Protein AF-A0A483AWR5-F1 (afdb_monomer)

Sequence (134 aa):
MGSIIKQIVDAIVYFVSGTYKGDDGDNTLTAVGFAVWGDGAHMYGGNDTIYAASLKLDVYDTWGHLYIYGAAGFMTVDKSGWGNMSVAGLAGAMDLQHTGRSGNIDFKGAAASNYIYRRGDSGNISFKGAGISN

Mean predicted aligned error: 8.39 Å

Solvent-accessible surface area (backbone atoms only — not comparable to full-atom values): 6596 Å² total; per-residue (Å²): 141,83,81,82,86,79,71,85,71,79,68,83,60,45,75,49,71,47,60,45,74,55,49,70,50,66,39,79,47,79,47,50,21,65,26,36,58,75,85,10,35,37,40,46,23,29,56,33,38,37,41,37,41,28,46,31,40,38,38,37,36,37,32,41,35,41,37,38,41,34,38,22,42,34,36,39,36,44,30,56,30,39,42,37,40,37,38,39,37,40,30,49,31,36,41,42,38,34,58,11,53,32,39,37,42,40,40,38,36,37,21,48,32,42,44,79,45,82,44,58,84,43,67,54,81,46,82,52,65,49,55,84,40,112

Secondary structure (DSSP, 8-state):
-----------------S-EE--SS--EEEEEEEE--SS-EEEEEEEEEEEEEEEEEEEEEEEEEEEEEEEEEEEEEEE-SSS-EEEEEEEEEEEEEE-SSB--EEEEEEEEEEEEEE-SSB--EEEEEE-SB-

Radius of gyration: 15.98 Å; Cα contacts (8 Å, |Δi|>4): 403; chains: 1; bounding box: 54×42×27 Å

Structure (mmCIF, N/CA/C/O backbone):
data_AF-A0A483AWR5-F1
#
_entry.id   AF-A0A483AWR5-F1
#
loop_
_atom_site.group_PDB
_atom_site.id
_atom_site.type_symbol
_atom_site.label_atom_id
_atom_site.label_alt_id
_atom_site.label_comp_id
_atom_site.label_asym_id
_atom_site.label_entity_id
_atom_site.label_seq_id
_atom_site.pdbx_PDB_ins_code
_atom_site.Cartn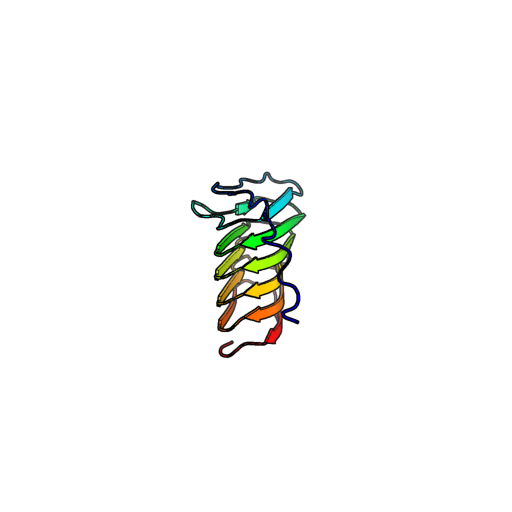_x
_atom_site.Cartn_y
_atom_site.Cartn_z
_atom_site.occupancy
_atom_site.B_iso_or_equiv
_atom_site.auth_seq_id
_atom_site.auth_comp_id
_atom_site.auth_asym_id
_atom_site.auth_atom_id
_atom_site.pdbx_PDB_model_num
ATOM 1 N N . MET A 1 1 ? -39.357 -27.913 11.569 1.00 44.66 1 MET A N 1
ATOM 2 C CA . MET A 1 1 ? -37.879 -27.920 11.556 1.00 44.66 1 MET A CA 1
ATOM 3 C C . MET A 1 1 ? -37.424 -27.103 10.358 1.00 44.66 1 MET A C 1
ATOM 5 O O . MET A 1 1 ? -37.579 -27.554 9.237 1.00 44.66 1 MET A O 1
ATOM 9 N N . GLY A 1 2 ? -36.974 -25.875 10.593 1.00 41.56 2 GLY A N 1
ATOM 10 C CA . GLY A 1 2 ? -36.499 -24.937 9.574 1.00 41.56 2 GLY A CA 1
ATOM 11 C C . GLY A 1 2 ? -35.628 -23.927 10.300 1.00 41.56 2 GLY A C 1
ATOM 12 O O . GLY A 1 2 ? -36.119 -22.967 10.879 1.00 41.56 2 GLY A O 1
ATOM 13 N N . SER A 1 3 ? -34.369 -24.309 10.443 1.00 46.19 3 SER A N 1
ATOM 14 C CA . SER A 1 3 ? -33.390 -23.749 11.361 1.00 46.19 3 SER A CA 1
ATOM 15 C C . SER A 1 3 ? -32.843 -22.415 10.847 1.00 46.19 3 SER A C 1
ATOM 17 O O . SER A 1 3 ? -32.446 -22.331 9.693 1.00 46.19 3 SER A O 1
ATOM 19 N N . ILE A 1 4 ? -32.784 -21.424 11.742 1.00 50.34 4 ILE A N 1
ATOM 20 C CA . ILE A 1 4 ? -31.690 -20.449 11.884 1.00 50.34 4 ILE A CA 1
ATOM 21 C C . ILE A 1 4 ? -31.276 -19.713 10.598 1.00 50.34 4 ILE A C 1
ATOM 23 O O . ILE A 1 4 ? -30.321 -20.101 9.941 1.00 50.34 4 ILE A O 1
ATOM 27 N N . ILE A 1 5 ? -31.859 -18.537 10.358 1.00 46.00 5 ILE A N 1
ATOM 28 C CA . ILE A 1 5 ? -31.041 -17.368 9.994 1.00 46.00 5 ILE A CA 1
ATOM 29 C C . ILE A 1 5 ? -31.428 -16.243 10.950 1.00 46.00 5 ILE A C 1
ATOM 31 O O . ILE A 1 5 ? -32.230 -15.356 10.671 1.00 46.00 5 ILE A O 1
ATOM 35 N N . LYS A 1 6 ? -30.884 -16.367 12.161 1.00 46.19 6 LYS A N 1
ATOM 36 C CA . LYS A 1 6 ? -30.641 -15.226 13.033 1.00 46.19 6 LYS A CA 1
ATOM 37 C C . LYS A 1 6 ? -29.484 -14.443 12.416 1.00 46.19 6 LYS A C 1
ATOM 39 O O . LYS A 1 6 ? -28.558 -15.056 11.896 1.00 46.19 6 LYS A O 1
ATOM 44 N N . GLN A 1 7 ? -29.528 -13.132 12.615 1.00 44.59 7 GLN A N 1
ATOM 45 C CA . GLN A 1 7 ? -28.555 -12.129 12.192 1.00 44.59 7 GLN A CA 1
ATOM 46 C C . GLN A 1 7 ? -28.783 -11.613 10.768 1.00 44.59 7 GLN A C 1
ATOM 48 O O . GLN A 1 7 ? -27.984 -11.817 9.862 1.00 44.59 7 GLN A O 1
ATOM 53 N N . ILE A 1 8 ? -29.801 -10.758 10.630 1.00 42.22 8 ILE A N 1
ATOM 54 C CA . ILE A 1 8 ? -29.478 -9.449 10.057 1.00 42.22 8 ILE A CA 1
ATOM 55 C C . ILE A 1 8 ? -28.436 -8.888 11.028 1.00 42.22 8 ILE A C 1
ATOM 57 O O . ILE A 1 8 ? -28.776 -8.421 12.114 1.00 42.22 8 ILE A O 1
ATOM 61 N N . VAL A 1 9 ? -27.158 -9.131 10.730 1.00 44.75 9 VAL A N 1
ATOM 62 C CA . VAL A 1 9 ? -26.080 -8.354 11.321 1.00 44.75 9 VAL A CA 1
ATOM 63 C C . VAL A 1 9 ? -26.413 -6.952 10.857 1.00 44.75 9 VAL A C 1
ATOM 65 O O . VAL A 1 9 ? -26.258 -6.642 9.677 1.00 44.75 9 VAL A O 1
ATOM 68 N N . ASP A 1 10 ? -26.965 -6.147 11.757 1.00 41.44 10 ASP A N 1
ATOM 69 C CA . ASP A 1 10 ? -26.987 -4.704 11.599 1.00 41.44 10 ASP A CA 1
ATOM 70 C C . ASP A 1 10 ? -25.514 -4.303 11.704 1.00 41.44 10 ASP A C 1
ATOM 72 O O . ASP A 1 10 ? -24.993 -3.958 12.765 1.00 41.44 10 ASP A O 1
ATOM 76 N N . ALA A 1 11 ? -24.772 -4.569 10.624 1.00 44.12 11 ALA A N 1
ATOM 77 C CA . ALA A 1 11 ? -23.425 -4.094 10.476 1.00 44.12 11 ALA A CA 1
ATOM 78 C C . ALA A 1 11 ? -23.623 -2.594 10.525 1.00 44.12 11 ALA A C 1
ATOM 80 O O . ALA A 1 11 ? -24.228 -2.017 9.621 1.00 44.12 11 ALA A O 1
ATOM 81 N N . ILE A 1 12 ? -23.186 -1.981 11.620 1.00 37.78 12 ILE A N 1
ATOM 82 C CA . ILE A 1 12 ? -23.009 -0.543 11.677 1.00 37.78 12 ILE A CA 1
ATOM 83 C C . ILE A 1 12 ? -21.909 -0.270 10.652 1.00 37.78 12 ILE A C 1
ATOM 85 O O . ILE A 1 12 ? -20.716 -0.280 10.947 1.00 37.78 12 ILE A O 1
ATOM 89 N N . VAL A 1 13 ? -22.334 -0.158 9.397 1.00 44.19 13 VAL A N 1
ATOM 90 C CA . VAL A 1 13 ? -21.546 0.312 8.281 1.00 44.19 13 VAL A CA 1
ATOM 91 C C . VAL A 1 13 ? -21.312 1.765 8.625 1.00 44.19 13 VAL A C 1
ATOM 93 O O . VAL A 1 13 ? -22.206 2.600 8.485 1.00 44.19 13 VAL A O 1
ATOM 96 N N . TYR A 1 14 ? -20.119 2.074 9.123 1.00 44.72 14 TYR A N 1
ATOM 97 C CA . TYR A 1 14 ? -19.670 3.448 9.072 1.00 44.72 14 TYR A CA 1
ATOM 98 C C . TYR A 1 14 ? -19.586 3.780 7.586 1.00 44.72 14 TYR A C 1
ATOM 100 O O . TYR A 1 14 ? -18.728 3.292 6.861 1.00 44.72 14 TYR A O 1
ATOM 108 N N . PHE A 1 15 ? -20.542 4.549 7.075 1.00 49.22 15 PHE A N 1
ATOM 109 C CA . PHE A 1 15 ? -20.427 5.120 5.742 1.00 49.22 15 PHE A CA 1
ATOM 110 C C . PHE A 1 15 ? -19.283 6.138 5.787 1.00 49.22 15 PHE A C 1
ATOM 112 O O . PHE A 1 15 ? -19.496 7.334 5.953 1.00 49.22 15 PHE A O 1
ATOM 119 N N . VAL A 1 16 ? -18.045 5.648 5.712 1.00 53.31 16 VAL A N 1
ATOM 120 C CA . VAL A 1 16 ? -16.855 6.478 5.571 1.00 53.31 16 VAL A CA 1
ATOM 121 C C . VAL A 1 16 ? -16.807 6.903 4.111 1.00 53.31 16 VAL A C 1
ATOM 123 O O . VAL A 1 16 ? -16.183 6.244 3.291 1.00 53.31 16 VAL A O 1
ATOM 126 N N . SER A 1 17 ? -17.536 7.965 3.775 1.00 54.12 17 SER A N 1
ATOM 127 C CA . SER A 1 17 ? -17.358 8.711 2.531 1.00 54.12 17 SER A CA 1
ATOM 128 C C . 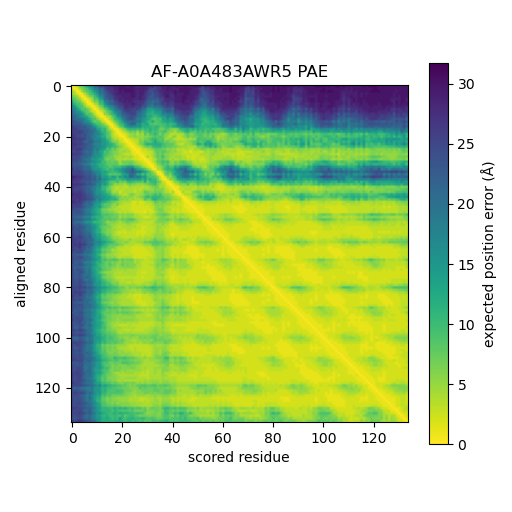SER A 1 17 ? -16.539 9.959 2.852 1.00 54.12 17 SER A C 1
ATOM 130 O O . SER A 1 17 ? -17.069 10.913 3.423 1.00 54.12 17 SER A O 1
ATOM 132 N N . GLY A 1 18 ? -15.243 9.948 2.550 1.00 54.88 18 GLY A N 1
ATOM 133 C CA . GLY A 1 18 ? -14.373 11.094 2.803 1.00 54.88 18 GLY A CA 1
ATOM 134 C C . GLY A 1 18 ? -12.924 10.847 2.400 1.00 54.88 18 GLY A C 1
ATOM 135 O O . GLY A 1 18 ? -12.458 9.711 2.407 1.00 54.88 18 GLY A O 1
ATOM 136 N N . THR A 1 19 ? -12.221 11.925 2.056 1.00 60.81 19 THR A N 1
ATOM 137 C CA . THR A 1 19 ? -10.767 11.932 1.848 1.00 60.81 19 THR A CA 1
ATOM 138 C C . THR A 1 19 ? -10.078 11.928 3.210 1.00 60.81 19 THR A C 1
ATOM 140 O O . THR A 1 19 ? -10.373 12.785 4.045 1.00 60.81 19 THR A O 1
ATOM 143 N N . TYR A 1 20 ? -9.141 11.008 3.431 1.00 71.06 20 TYR A N 1
ATOM 144 C CA . TYR A 1 20 ? -8.222 11.101 4.565 1.00 71.06 20 TYR A CA 1
ATOM 145 C C . TYR A 1 20 ? -6.965 11.841 4.112 1.00 71.06 20 TYR A C 1
ATOM 147 O O . TYR A 1 20 ? -6.430 11.535 3.049 1.00 71.06 20 TYR A O 1
ATOM 155 N N . LYS A 1 21 ? -6.510 12.822 4.893 1.00 78.62 21 LYS A N 1
ATOM 156 C CA . LYS A 1 21 ? -5.217 13.482 4.696 1.00 78.62 21 LYS A CA 1
ATOM 157 C C . LYS A 1 21 ? -4.405 13.278 5.964 1.00 78.62 21 LYS A C 1
ATOM 159 O O . LYS A 1 21 ? -4.785 13.807 7.007 1.00 78.62 21 LYS A O 1
ATOM 164 N N . GLY A 1 22 ? -3.358 12.475 5.84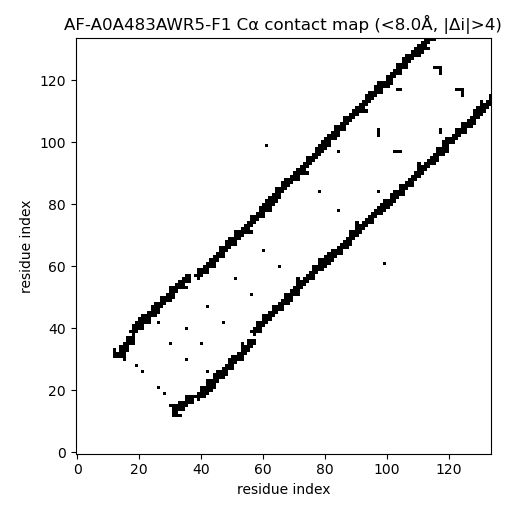9 1.00 73.25 22 GLY A N 1
ATOM 165 C CA . GLY A 1 22 ? -2.331 12.323 6.863 1.00 73.25 22 GLY A CA 1
ATOM 166 C C . GLY A 1 22 ? -1.448 13.563 6.974 1.00 73.25 22 GLY A C 1
ATOM 167 O O . GLY A 1 22 ? -1.660 14.565 6.281 1.00 73.25 22 GLY A O 1
ATOM 168 N N . ASP A 1 23 ? -0.456 13.485 7.848 1.00 78.88 23 ASP A N 1
ATOM 169 C CA . ASP A 1 23 ? 0.641 14.440 7.971 1.00 78.88 23 ASP A CA 1
ATOM 170 C C . ASP A 1 23 ? 1.981 13.759 7.628 1.00 78.88 23 ASP A C 1
ATOM 172 O O . ASP A 1 23 ? 2.002 12.763 6.906 1.00 78.88 23 ASP A O 1
ATOM 176 N N . ASP A 1 24 ? 3.110 14.345 8.032 1.00 82.06 24 ASP A N 1
ATOM 177 C CA . ASP A 1 24 ? 4.443 13.751 7.831 1.00 82.06 24 ASP A CA 1
ATOM 178 C C . ASP A 1 24 ? 4.817 12.735 8.937 1.00 82.06 24 ASP A C 1
ATOM 180 O O . ASP A 1 24 ? 5.970 12.296 9.009 1.00 82.06 24 ASP A O 1
ATOM 184 N N . GLY A 1 25 ? 3.885 12.413 9.841 1.00 79.62 25 GLY A N 1
ATOM 185 C CA . GLY A 1 25 ? 4.079 11.476 10.942 1.00 79.62 25 GLY A CA 1
ATOM 186 C C . GLY A 1 25 ? 3.291 10.179 10.773 1.00 79.62 25 GLY A C 1
ATOM 187 O O . GLY A 1 25 ? 2.376 10.077 9.972 1.00 79.62 25 GLY A O 1
ATOM 188 N N . ASP A 1 26 ? 3.616 9.181 11.597 1.00 84.62 26 ASP A N 1
ATOM 189 C CA . ASP A 1 26 ? 2.963 7.869 11.557 1.00 84.62 26 ASP A CA 1
ATOM 190 C C . ASP A 1 26 ? 1.439 7.991 11.743 1.00 84.62 26 ASP A C 1
ATOM 192 O O . ASP A 1 26 ? 0.948 8.373 12.814 1.00 84.62 26 ASP A O 1
ATOM 196 N N . ASN A 1 27 ? 0.667 7.639 10.715 1.00 79.94 27 ASN A N 1
ATOM 197 C CA . ASN A 1 27 ? -0.785 7.707 10.766 1.00 79.94 27 ASN A CA 1
ATOM 198 C C . ASN A 1 27 ? -1.435 6.319 10.751 1.00 79.94 27 ASN A C 1
ATOM 200 O O . ASN A 1 27 ? -0.968 5.364 10.134 1.00 79.94 27 ASN A O 1
ATOM 204 N N . THR A 1 28 ? -2.56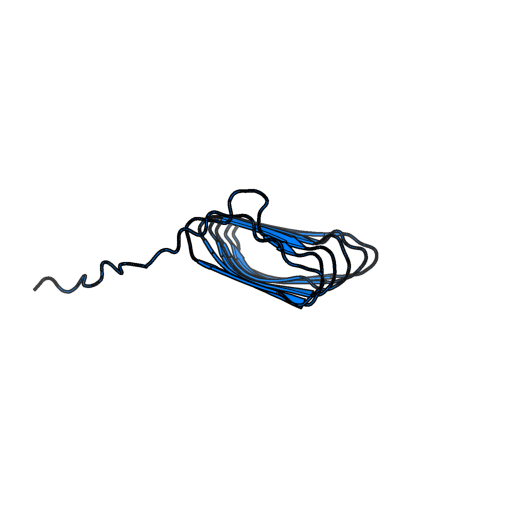2 6.189 11.457 1.00 83.69 28 THR A N 1
ATOM 205 C CA . THR A 1 28 ? -3.394 4.979 11.419 1.00 83.69 28 THR A CA 1
ATOM 206 C C . THR A 1 28 ? -4.798 5.327 10.951 1.00 83.69 28 THR A C 1
ATOM 208 O O . THR A 1 28 ? -5.525 6.052 11.629 1.00 83.69 28 THR A O 1
ATOM 211 N N . LEU A 1 29 ? -5.202 4.766 9.812 1.00 80.31 29 LEU A N 1
ATOM 212 C CA . LEU A 1 29 ? -6.539 4.920 9.244 1.00 80.31 29 LEU A CA 1
ATOM 213 C C . LEU A 1 29 ? -7.310 3.604 9.358 1.00 80.31 29 LEU A C 1
ATOM 215 O O . LEU A 1 29 ? -6.840 2.559 8.922 1.00 80.31 29 LEU A O 1
ATOM 219 N N . THR A 1 30 ? -8.526 3.654 9.899 1.00 80.94 30 THR A N 1
ATOM 220 C CA . THR A 1 30 ? -9.478 2.536 9.837 1.00 80.94 30 THR A CA 1
ATOM 221 C C . THR A 1 30 ? -10.666 2.936 8.966 1.00 80.94 30 THR A C 1
ATOM 223 O O . THR A 1 30 ? -11.390 3.869 9.303 1.00 80.94 30 THR A O 1
ATOM 226 N N . ALA A 1 31 ? -10.867 2.242 7.846 1.00 73.75 31 ALA A N 1
ATOM 227 C CA . ALA A 1 31 ? -11.896 2.530 6.851 1.00 73.75 31 ALA A CA 1
ATOM 228 C C . ALA A 1 31 ? -12.799 1.305 6.633 1.00 73.75 31 ALA A C 1
ATOM 230 O O . ALA A 1 31 ? -12.491 0.419 5.842 1.00 73.75 31 ALA A O 1
ATOM 231 N N . VAL A 1 32 ? -13.932 1.245 7.330 1.00 69.44 32 VAL A N 1
ATOM 232 C CA . VAL A 1 32 ? -14.896 0.136 7.234 1.00 69.44 32 VAL A CA 1
ATOM 233 C C . VAL A 1 32 ? -16.201 0.685 6.680 1.00 69.44 32 VAL A C 1
ATOM 235 O O . VAL A 1 32 ? -16.900 1.375 7.409 1.00 69.44 32 VAL A O 1
ATOM 238 N N . GLY A 1 33 ? -16.523 0.415 5.411 1.00 66.88 33 GLY A N 1
ATOM 239 C CA . GLY A 1 33 ? -17.726 0.948 4.765 1.00 66.88 33 GLY A CA 1
ATOM 240 C C . GLY A 1 33 ? -17.734 0.845 3.243 1.00 66.88 33 GLY A C 1
ATOM 241 O O . GLY A 1 33 ? -16.852 0.242 2.653 1.00 66.88 33 GLY A O 1
ATOM 242 N N . PHE A 1 34 ? -18.726 1.440 2.573 1.00 55.22 34 PHE A N 1
ATOM 243 C CA . PHE A 1 34 ? -18.887 1.260 1.125 1.00 55.22 34 PHE A CA 1
ATOM 244 C C . PHE A 1 34 ? -17.666 1.705 0.309 1.00 55.22 34 PHE A C 1
ATOM 246 O O . PHE A 1 34 ? -17.353 0.981 -0.631 1.00 55.22 34 PHE A O 1
ATOM 253 N N . ALA A 1 35 ? -16.951 2.795 0.651 1.00 53.88 35 ALA A N 1
ATOM 254 C CA . ALA A 1 35 ? -15.633 3.118 0.066 1.00 53.88 35 ALA A CA 1
ATOM 255 C C . ALA A 1 35 ? -15.068 4.499 0.409 1.00 53.88 35 ALA A C 1
ATOM 257 O O . ALA A 1 35 ? -15.808 5.467 0.566 1.00 53.88 35 ALA A O 1
ATOM 258 N N . VAL A 1 36 ? -13.739 4.591 0.320 1.00 60.00 36 VAL A N 1
ATOM 259 C CA . VAL A 1 36 ? -12.985 5.848 0.207 1.00 60.00 36 VAL A CA 1
ATOM 260 C C . VAL A 1 36 ? -13.128 6.362 -1.240 1.00 60.00 36 VAL A C 1
ATOM 262 O O . VAL A 1 36 ? -12.241 6.179 -2.065 1.00 60.00 36 VAL A O 1
ATOM 265 N N . TRP A 1 37 ? -14.293 6.914 -1.602 1.00 54.34 37 TRP A N 1
ATOM 266 C CA . TRP A 1 37 ? -14.478 7.623 -2.882 1.00 54.34 37 TRP A CA 1
ATOM 267 C C . TRP A 1 37 ? -14.248 9.128 -2.687 1.00 54.34 37 TRP A C 1
ATOM 269 O O . TRP A 1 37 ? -14.765 9.717 -1.738 1.00 54.34 37 TRP A O 1
ATOM 279 N N . GLY A 1 38 ? -13.484 9.735 -3.599 1.00 61.06 38 GLY A N 1
ATOM 280 C CA . GLY A 1 38 ? -13.006 11.118 -3.542 1.00 61.06 38 GLY A CA 1
ATOM 281 C C . GLY A 1 38 ? -11.556 11.173 -4.023 1.00 61.06 38 GLY A C 1
ATOM 282 O O . GLY A 1 38 ? -11.204 10.481 -4.974 1.00 61.06 38 GLY A O 1
ATOM 283 N N . ASP A 1 39 ? -10.717 11.913 -3.303 1.00 60.44 39 ASP A N 1
ATOM 284 C CA . ASP A 1 39 ? -9.262 11.944 -3.509 1.00 60.44 39 ASP A CA 1
ATOM 285 C C . ASP A 1 39 ? -8.541 10.757 -2.818 1.00 60.44 39 ASP A C 1
ATOM 287 O O . ASP A 1 39 ? -7.321 10.680 -2.840 1.00 60.44 39 ASP A O 1
ATOM 291 N N . GLY A 1 40 ? -9.266 9.829 -2.177 1.00 77.88 40 GLY A N 1
ATOM 292 C CA . GLY A 1 40 ? -8.688 8.663 -1.487 1.00 77.88 40 GLY A CA 1
ATOM 293 C C . GLY A 1 40 ? -8.049 8.982 -0.127 1.00 77.88 40 GLY A C 1
ATOM 294 O O . GLY A 1 40 ? -8.347 10.002 0.500 1.00 77.88 40 GLY A O 1
ATOM 295 N N . ALA A 1 41 ? -7.200 8.081 0.366 1.00 81.62 41 ALA A N 1
ATOM 296 C CA . ALA A 1 41 ? -6.376 8.309 1.550 1.00 81.62 41 ALA A CA 1
ATOM 297 C C . ALA A 1 41 ? -4.989 8.808 1.128 1.00 81.62 41 ALA A C 1
ATOM 299 O O . ALA A 1 41 ? -4.209 8.039 0.581 1.00 81.62 41 ALA A O 1
ATOM 300 N N . HIS A 1 42 ? -4.700 10.083 1.379 1.00 82.31 42 HIS A N 1
ATOM 301 C CA . HIS A 1 42 ? -3.406 10.705 1.124 1.00 82.31 42 HIS A CA 1
ATOM 302 C C . HIS A 1 42 ? -2.543 10.658 2.381 1.00 82.31 42 HIS A C 1
ATOM 304 O O . HIS A 1 42 ? -2.824 11.370 3.343 1.00 82.31 42 HIS A O 1
ATOM 310 N N . MET A 1 43 ? -1.497 9.846 2.347 1.00 81.44 43 MET A N 1
ATOM 311 C CA . MET A 1 43 ? -0.430 9.796 3.336 1.00 81.44 43 MET A CA 1
ATOM 312 C C . MET A 1 43 ? 0.762 10.578 2.787 1.00 81.44 43 MET A C 1
ATOM 314 O O . MET A 1 43 ? 1.165 10.399 1.631 1.00 81.44 43 MET A O 1
ATOM 318 N N . TYR A 1 44 ? 1.277 11.522 3.572 1.00 80.25 44 TYR A N 1
ATOM 319 C CA . TYR A 1 44 ? 2.428 12.304 3.144 1.00 80.25 44 TYR A CA 1
ATOM 320 C C . TYR A 1 44 ? 3.684 11.639 3.660 1.00 80.25 44 TYR A C 1
ATOM 322 O O . TYR A 1 44 ? 4.466 11.222 2.814 1.00 80.25 44 TYR A O 1
ATOM 330 N N . GLY A 1 45 ? 3.855 11.444 4.971 1.00 81.50 45 GLY A N 1
ATOM 331 C CA . GLY A 1 45 ? 5.030 10.749 5.476 1.00 81.50 45 GLY A CA 1
ATOM 332 C C . GLY A 1 45 ? 4.889 10.005 6.786 1.00 81.50 45 GLY A C 1
ATOM 333 O O . GLY A 1 45 ? 3.964 10.233 7.540 1.00 81.50 45 GLY A O 1
ATOM 334 N N . GLY A 1 46 ? 5.879 9.155 7.060 1.00 86.75 46 GLY A N 1
ATOM 335 C CA . GLY A 1 46 ? 5.920 8.329 8.264 1.00 86.75 46 GLY A CA 1
ATOM 336 C C . GLY A 1 46 ? 5.685 6.853 7.957 1.00 86.75 46 GLY A C 1
ATOM 337 O O . GLY A 1 46 ? 5.869 6.380 6.837 1.00 86.75 46 GLY A O 1
ATOM 338 N N . ASN A 1 47 ? 5.384 6.080 8.992 1.00 88.81 47 ASN A N 1
ATOM 339 C CA . ASN A 1 47 ? 4.978 4.689 8.874 1.00 88.81 47 ASN A CA 1
ATOM 340 C C . ASN A 1 47 ? 3.459 4.599 8.983 1.00 88.81 47 ASN A C 1
ATOM 342 O O . ASN A 1 47 ? 2.902 4.490 10.078 1.00 88.81 47 ASN A O 1
ATOM 346 N N . ASP A 1 48 ? 2.799 4.611 7.837 1.00 88.38 48 ASP A N 1
ATOM 347 C CA . ASP A 1 48 ? 1.353 4.684 7.756 1.00 88.38 48 ASP A CA 1
ATOM 348 C C . ASP A 1 48 ? 0.726 3.300 7.720 1.00 88.38 48 ASP A C 1
ATOM 350 O O . ASP A 1 48 ? 1.148 2.408 6.983 1.00 88.38 48 ASP A O 1
ATOM 354 N N . THR A 1 49 ? -0.312 3.109 8.529 1.00 89.88 49 THR A N 1
ATOM 355 C CA . THR A 1 49 ? -1.053 1.852 8.610 1.00 89.88 49 THR A CA 1
ATOM 356 C C . THR A 1 49 ? -2.526 2.067 8.290 1.00 89.88 49 THR A C 1
ATOM 358 O O . THR A 1 49 ? -3.209 2.873 8.917 1.00 89.88 49 THR A O 1
ATOM 361 N N . ILE A 1 50 ? -3.052 1.296 7.343 1.00 88.31 50 ILE A N 1
ATOM 362 C CA . ILE A 1 50 ? -4.442 1.365 6.900 1.00 88.31 50 ILE A CA 1
ATOM 363 C C . ILE A 1 50 ? -5.114 0.016 7.138 1.00 88.31 50 ILE A C 1
ATOM 365 O O . ILE A 1 50 ? -4.700 -0.999 6.582 1.00 88.31 50 ILE A O 1
ATOM 369 N N . TYR A 1 51 ? -6.190 0.014 7.920 1.00 88.88 51 TYR A N 1
ATOM 370 C CA . TYR A 1 51 ? -7.098 -1.118 8.081 1.00 88.88 51 TYR A CA 1
ATOM 371 C C . TYR A 1 51 ? -8.385 -0.840 7.314 1.00 88.88 51 TYR A C 1
ATOM 373 O O . TYR A 1 51 ? -9.121 0.076 7.675 1.00 88.88 51 TYR A O 1
ATOM 381 N N . ALA A 1 52 ? -8.678 -1.602 6.262 1.00 85.00 52 ALA A N 1
ATOM 382 C CA . ALA A 1 52 ? -9.805 -1.299 5.381 1.00 85.00 52 ALA A CA 1
ATOM 383 C C . ALA A 1 52 ? -10.717 -2.499 5.096 1.00 85.00 52 ALA A C 1
ATOM 385 O O . ALA A 1 52 ? -10.265 -3.618 4.877 1.00 85.00 52 ALA A O 1
ATOM 386 N N . ALA A 1 53 ? -12.023 -2.259 5.051 1.00 85.38 53 ALA A N 1
ATOM 387 C CA . ALA A 1 53 ? -13.022 -3.202 4.565 1.00 85.38 53 ALA A CA 1
ATOM 388 C C . ALA A 1 53 ? -14.049 -2.429 3.733 1.00 85.38 53 ALA A C 1
ATOM 390 O O . ALA A 1 53 ? -14.909 -1.749 4.300 1.00 85.38 53 ALA A O 1
ATOM 391 N N . SER A 1 54 ? -13.933 -2.481 2.402 1.00 81.56 54 SER A N 1
ATOM 392 C CA . SER A 1 54 ? -14.741 -1.634 1.518 1.00 81.56 54 SER A CA 1
ATOM 393 C C . SER A 1 54 ? -15.069 -2.214 0.141 1.00 81.56 54 SER A C 1
ATOM 395 O O . SER A 1 54 ? -14.613 -3.287 -0.226 1.00 81.56 54 SER A O 1
ATOM 397 N N . LEU A 1 55 ? -15.901 -1.536 -0.662 1.00 84.25 55 LEU A N 1
ATOM 398 C CA . LEU A 1 55 ? -16.026 -1.876 -2.089 1.00 84.25 55 LEU A CA 1
ATOM 399 C C . LEU A 1 55 ? -14.894 -1.265 -2.911 1.00 84.25 55 LEU A C 1
ATOM 401 O O . LEU A 1 55 ? -14.494 -1.847 -3.913 1.00 84.25 55 LEU A O 1
ATOM 405 N N . LYS A 1 56 ? -14.373 -0.112 -2.493 1.00 85.81 56 LYS A N 1
ATOM 406 C CA . LYS A 1 56 ? -13.225 0.539 -3.119 1.00 85.81 56 LYS A CA 1
ATOM 407 C C . LYS A 1 56 ? -12.313 1.191 -2.089 1.00 85.81 56 LYS A C 1
ATOM 409 O O . LYS A 1 56 ? -12.782 1.794 -1.117 1.00 85.81 56 LYS A O 1
ATOM 414 N N . LEU A 1 57 ? -11.016 1.063 -2.323 1.00 87.88 57 LEU A N 1
ATOM 415 C CA . LEU A 1 57 ? -9.952 1.641 -1.524 1.00 87.88 57 LEU A CA 1
ATOM 416 C C . LEU A 1 57 ? -8.916 2.268 -2.459 1.00 87.88 57 LEU A C 1
ATOM 418 O O . LEU A 1 57 ? -8.236 1.530 -3.160 1.00 87.88 57 LEU A O 1
ATOM 422 N N . ASP A 1 58 ? -8.806 3.597 -2.441 1.00 89.38 58 ASP A N 1
ATOM 423 C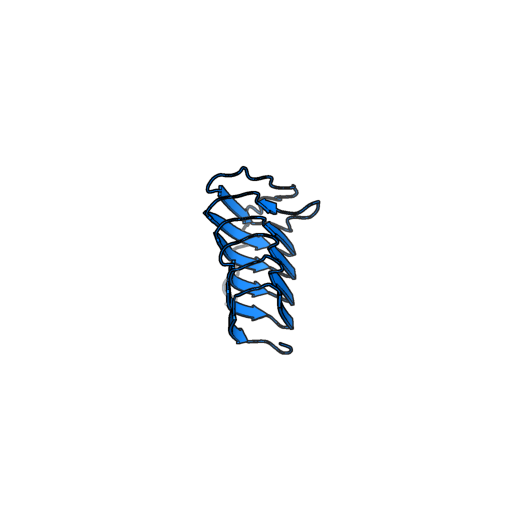 CA . ASP A 1 58 ? -7.728 4.334 -3.109 1.00 89.38 58 ASP A CA 1
ATOM 424 C C . ASP A 1 58 ? -6.795 4.917 -2.045 1.00 89.38 58 ASP A C 1
ATOM 426 O O . ASP A 1 58 ? -7.248 5.604 -1.121 1.00 89.38 58 ASP A O 1
ATOM 430 N N . VAL A 1 59 ? -5.503 4.633 -2.165 1.00 89.81 59 VAL A N 1
ATOM 431 C CA . VAL A 1 59 ? -4.467 5.079 -1.231 1.00 89.81 59 VAL A CA 1
ATOM 432 C C . VAL A 1 59 ? -3.316 5.692 -2.013 1.00 89.81 59 VAL A C 1
ATOM 434 O O . VAL A 1 59 ? -2.792 5.078 -2.936 1.00 89.81 59 VAL A O 1
ATOM 437 N N . TYR A 1 60 ? -2.892 6.875 -1.593 1.00 91.00 60 TYR A N 1
ATOM 438 C CA . TYR A 1 60 ? -1.757 7.599 -2.138 1.00 91.00 60 TYR A CA 1
ATOM 439 C C . TYR A 1 60 ? -0.774 7.849 -1.010 1.00 91.00 60 TYR A C 1
ATOM 441 O O . TYR A 1 60 ? -1.146 8.423 0.007 1.00 91.00 60 TYR A O 1
ATOM 449 N N . ASP A 1 61 ? 0.468 7.432 -1.187 1.00 90.94 61 ASP A N 1
ATOM 450 C CA . ASP A 1 61 ? 1.514 7.611 -0.193 1.00 90.94 61 ASP A CA 1
ATOM 451 C C . ASP A 1 61 ? 2.770 8.229 -0.817 1.00 90.94 61 ASP A C 1
ATOM 453 O O . ASP A 1 61 ? 3.174 7.897 -1.941 1.00 90.94 61 ASP A O 1
ATOM 457 N N . THR A 1 62 ? 3.405 9.151 -0.098 1.00 89.88 62 THR A N 1
ATOM 458 C CA . THR A 1 62 ? 4.645 9.776 -0.563 1.00 89.88 62 THR A CA 1
ATOM 459 C C . THR A 1 62 ? 5.839 9.027 0.018 1.00 89.88 62 THR A C 1
ATOM 461 O O . THR A 1 62 ? 6.376 8.136 -0.641 1.00 89.88 62 THR A O 1
ATOM 464 N N . TRP A 1 63 ? 6.277 9.308 1.239 1.00 86.50 63 TRP A N 1
ATOM 465 C CA . TRP A 1 63 ? 7.535 8.779 1.793 1.00 86.50 63 TRP A CA 1
ATOM 466 C C . TRP A 1 63 ? 7.339 8.035 3.118 1.00 86.50 63 TRP A C 1
ATOM 468 O O . TRP A 1 63 ? 6.405 8.288 3.849 1.00 86.50 63 TRP A O 1
ATOM 478 N N . GLY A 1 64 ? 8.247 7.113 3.440 1.00 91.25 64 GLY A N 1
ATOM 479 C CA . GLY A 1 64 ? 8.132 6.240 4.611 1.00 91.25 64 GLY A CA 1
ATOM 480 C C . GLY A 1 64 ? 7.499 4.886 4.279 1.00 91.25 64 GLY A C 1
ATOM 481 O O . GLY A 1 64 ? 7.514 4.472 3.119 1.00 91.25 64 GLY A O 1
ATOM 482 N N . HIS A 1 65 ? 7.053 4.126 5.275 1.00 93.50 65 HIS A N 1
ATOM 483 C CA . HIS A 1 65 ? 6.550 2.767 5.051 1.00 93.50 65 HIS A CA 1
ATOM 484 C C . HIS A 1 65 ? 5.028 2.727 5.074 1.00 93.50 65 HIS A C 1
ATOM 486 O O . HIS A 1 65 ? 4.422 3.147 6.047 1.00 93.50 65 HIS A O 1
ATOM 492 N N . LEU A 1 66 ? 4.423 2.125 4.053 1.00 93.38 66 LEU A N 1
ATOM 493 C CA . LEU A 1 66 ? 2.977 1.967 3.967 1.00 93.38 66 LEU A CA 1
ATOM 494 C C . LEU A 1 66 ? 2.581 0.522 4.257 1.00 93.38 66 LEU A C 1
ATOM 496 O O . LEU A 1 66 ? 3.053 -0.402 3.590 1.00 93.38 66 LEU A O 1
ATOM 500 N N . TYR A 1 67 ? 1.668 0.329 5.201 1.00 94.88 67 TYR A N 1
ATOM 501 C CA . TYR A 1 67 ? 1.097 -0.963 5.558 1.00 94.88 67 TYR A CA 1
ATOM 502 C C . TYR A 1 67 ? -0.415 -0.941 5.350 1.00 94.88 67 TYR A C 1
ATOM 504 O O . TYR A 1 67 ? -1.121 -0.156 5.972 1.00 94.88 67 TYR A O 1
ATOM 512 N N . ILE A 1 68 ? -0.937 -1.828 4.507 1.00 93.31 68 ILE A N 1
ATOM 513 C CA . ILE A 1 68 ? -2.374 -1.940 4.243 1.00 93.31 68 ILE A CA 1
ATOM 514 C C . ILE A 1 68 ? -2.834 -3.343 4.612 1.00 93.31 68 ILE A C 1
ATOM 516 O O . ILE A 1 68 ? -2.294 -4.329 4.114 1.00 93.31 68 ILE A O 1
ATOM 520 N N . TYR A 1 69 ? -3.859 -3.426 5.453 1.00 93.62 69 TYR A N 1
ATOM 521 C CA . TYR A 1 69 ? -4.505 -4.663 5.873 1.00 93.62 69 TYR A CA 1
ATOM 522 C C . TYR A 1 69 ? -5.996 -4.565 5.585 1.00 93.62 69 TYR A C 1
ATOM 524 O O . TYR A 1 69 ? -6.686 -3.732 6.173 1.00 93.62 69 TYR A O 1
ATOM 532 N N . GLY A 1 70 ? -6.534 -5.395 4.694 1.00 90.56 70 GLY A N 1
ATOM 533 C CA . GLY A 1 70 ? -7.949 -5.233 4.390 1.00 90.56 70 GLY A CA 1
ATOM 534 C C . GLY A 1 70 ? -8.555 -6.073 3.288 1.00 90.56 70 GLY A C 1
ATOM 535 O O . GLY A 1 70 ? -7.894 -6.876 2.640 1.00 90.56 70 GLY A O 1
ATOM 536 N N . ALA A 1 71 ? -9.847 -5.858 3.072 1.00 90.19 71 ALA A N 1
ATOM 537 C CA . ALA A 1 71 ? -10.583 -6.421 1.952 1.00 90.19 71 ALA A CA 1
ATOM 538 C C . ALA A 1 71 ? -11.271 -5.308 1.159 1.00 90.19 71 ALA A C 1
ATOM 540 O O . ALA A 1 71 ? -11.917 -4.443 1.750 1.00 90.19 71 ALA A O 1
ATOM 541 N N . ALA A 1 72 ? -11.145 -5.329 -0.166 1.00 89.88 72 ALA A N 1
ATOM 542 C CA . ALA A 1 72 ? -11.768 -4.339 -1.037 1.00 89.88 72 ALA A CA 1
ATOM 543 C C . ALA A 1 72 ? -12.420 -4.987 -2.265 1.00 89.88 72 ALA A C 1
ATOM 545 O O . ALA A 1 72 ? -11.925 -5.980 -2.769 1.00 89.88 72 ALA A O 1
ATOM 546 N N . GLY A 1 73 ? -13.486 -4.431 -2.832 1.00 90.62 73 GLY A N 1
ATOM 547 C CA . GLY A 1 73 ? -13.883 -4.820 -4.197 1.00 90.62 73 GLY A CA 1
ATOM 548 C C . GLY A 1 73 ? -12.788 -4.450 -5.211 1.00 90.62 73 GLY A C 1
ATOM 549 O O . GLY A 1 73 ? -12.335 -5.292 -5.986 1.00 90.62 73 GLY A O 1
ATOM 550 N N . PHE A 1 74 ? -12.309 -3.210 -5.121 1.00 90.12 74 PHE A N 1
ATOM 551 C CA . PHE A 1 74 ? -11.219 -2.639 -5.908 1.00 90.12 74 PHE A CA 1
ATOM 552 C C . PHE A 1 74 ? -10.212 -1.965 -4.976 1.00 90.12 74 PHE A C 1
ATOM 554 O O . PHE A 1 74 ? -10.599 -1.131 -4.157 1.00 90.12 74 PHE A O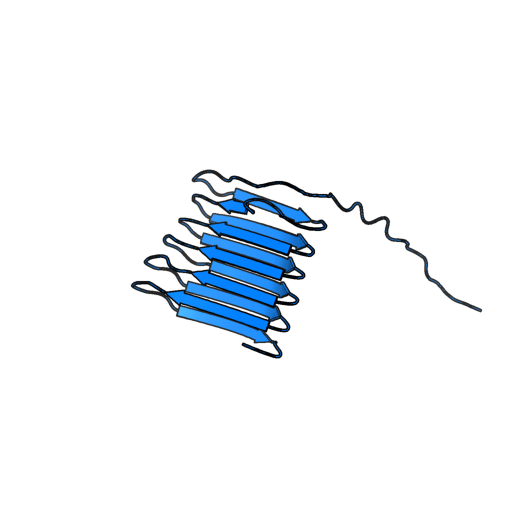 1
ATOM 561 N N . MET A 1 75 ? -8.937 -2.320 -5.090 1.00 91.75 75 MET A N 1
ATOM 562 C CA . MET A 1 75 ? -7.860 -1.737 -4.291 1.00 91.75 75 MET A CA 1
ATOM 563 C C . MET A 1 75 ? -6.830 -1.089 -5.212 1.00 91.75 75 MET A C 1
ATOM 565 O O . MET A 1 75 ? -6.189 -1.795 -5.983 1.00 91.75 75 MET A O 1
ATOM 569 N N . THR A 1 76 ? -6.664 0.224 -5.098 1.00 92.75 76 THR A N 1
ATOM 570 C CA . THR A 1 76 ? -5.652 1.005 -5.815 1.00 92.75 76 THR A CA 1
ATOM 571 C C . THR A 1 76 ? -4.703 1.614 -4.797 1.00 92.75 76 THR A C 1
ATOM 573 O O . THR A 1 76 ? -5.147 2.243 -3.832 1.00 92.75 76 THR A O 1
ATOM 576 N N . VAL A 1 77 ? -3.403 1.427 -4.987 1.00 93.00 77 VAL A N 1
ATOM 577 C CA . VAL A 1 77 ? -2.389 1.969 -4.083 1.00 93.00 77 VAL A CA 1
ATOM 578 C C . VAL A 1 77 ? -1.235 2.530 -4.895 1.00 93.00 77 VAL A C 1
ATOM 580 O O . VAL A 1 77 ? -0.567 1.785 -5.604 1.00 93.00 77 VAL A O 1
ATOM 583 N N . ASP A 1 78 ? -0.959 3.817 -4.726 1.00 94.12 78 ASP A N 1
ATOM 584 C CA . ASP A 1 78 ? 0.114 4.529 -5.409 1.00 94.12 78 ASP A CA 1
ATOM 585 C C . ASP A 1 78 ? 1.123 5.077 -4.398 1.00 94.12 78 ASP A C 1
ATOM 587 O O . ASP A 1 78 ? 0.809 5.957 -3.598 1.00 94.12 78 ASP A O 1
ATOM 591 N N . LYS A 1 79 ? 2.366 4.589 -4.457 1.00 92.75 79 LYS A N 1
ATOM 592 C CA . LYS A 1 79 ? 3.480 5.093 -3.644 1.00 92.75 79 LYS A CA 1
ATOM 593 C C . LYS A 1 79 ? 4.550 5.773 -4.492 1.00 92.75 79 LYS A C 1
ATOM 595 O O . LYS A 1 79 ? 5.163 5.149 -5.362 1.00 92.75 79 LYS A O 1
ATOM 600 N N . SER A 1 80 ? 4.822 7.046 -4.219 1.00 92.44 80 SER A N 1
ATOM 601 C CA . SER A 1 80 ? 5.670 7.894 -5.079 1.00 92.44 80 SER A CA 1
ATOM 602 C C . SER A 1 80 ? 7.052 8.241 -4.512 1.00 92.44 80 SER A C 1
ATOM 604 O O . SER A 1 80 ? 7.948 8.617 -5.265 1.00 92.44 80 SER A O 1
ATOM 606 N N . GLY A 1 81 ? 7.275 8.092 -3.209 1.00 89.88 81 GLY A N 1
ATOM 607 C CA . GLY A 1 81 ? 8.543 8.381 -2.532 1.00 89.88 81 GLY A CA 1
ATOM 608 C C . GLY A 1 81 ? 9.233 7.127 -1.993 1.00 89.88 81 GLY A C 1
ATOM 609 O O . GLY A 1 81 ? 9.050 6.024 -2.498 1.00 89.88 81 GLY A O 1
ATOM 610 N N . TRP A 1 82 ? 10.115 7.300 -1.012 1.00 89.94 82 TRP A N 1
ATOM 611 C CA . TRP A 1 82 ? 10.968 6.221 -0.502 1.00 89.94 82 TRP A CA 1
ATOM 612 C C . TRP A 1 82 ? 10.235 5.355 0.522 1.00 89.94 82 TRP A C 1
ATOM 614 O O . TRP A 1 82 ? 9.344 5.852 1.203 1.00 89.94 82 TRP A O 1
ATOM 624 N N . GLY A 1 83 ? 10.682 4.110 0.687 1.00 93.50 83 GLY A N 1
ATOM 625 C CA . GLY A 1 83 ? 10.226 3.195 1.738 1.00 93.50 83 GLY A CA 1
ATOM 626 C C . GLY A 1 83 ? 9.332 2.081 1.202 1.00 93.50 83 GLY A C 1
ATOM 627 O O . GLY A 1 83 ? 8.944 2.090 0.048 1.00 93.50 83 GLY A O 1
ATOM 628 N N . ASN A 1 84 ? 9.063 1.059 2.007 1.00 95.38 84 ASN A N 1
ATOM 629 C CA . ASN A 1 84 ? 8.387 -0.146 1.511 1.00 95.38 84 ASN A CA 1
ATOM 630 C C . ASN A 1 84 ? 6.864 0.011 1.515 1.00 95.38 84 ASN A C 1
ATOM 632 O O . ASN A 1 84 ? 6.309 0.624 2.422 1.00 95.38 84 ASN A O 1
ATOM 636 N N . MET A 1 85 ? 6.206 -0.624 0.550 1.00 95.81 85 MET A N 1
ATOM 637 C CA . MET A 1 85 ? 4.766 -0.857 0.540 1.00 95.81 85 MET A CA 1
ATOM 638 C C . MET A 1 85 ? 4.503 -2.318 0.916 1.00 95.81 85 MET A C 1
ATOM 640 O O . MET A 1 85 ? 4.998 -3.224 0.252 1.00 95.81 85 MET A O 1
ATOM 644 N N . SER A 1 86 ? 3.701 -2.558 1.950 1.00 96.75 86 SER A N 1
ATOM 645 C CA . SER A 1 86 ? 3.258 -3.887 2.369 1.00 96.75 86 SER A CA 1
ATOM 646 C C . SER A 1 86 ? 1.738 -3.958 2.331 1.00 96.75 86 SER A C 1
ATOM 648 O O . SER A 1 86 ? 1.064 -3.286 3.107 1.00 96.75 86 SER A O 1
ATOM 650 N N . VAL A 1 87 ? 1.191 -4.815 1.475 1.00 96.19 87 VAL A N 1
ATOM 651 C CA . VAL A 1 87 ? -0.257 -4.981 1.308 1.00 96.19 87 VAL A CA 1
ATOM 652 C C . VAL A 1 87 ? -0.640 -6.411 1.645 1.00 96.19 87 VAL A C 1
ATOM 654 O O . VAL A 1 87 ? -0.189 -7.360 1.003 1.00 96.19 87 VAL A O 1
ATOM 657 N N . ALA A 1 88 ? -1.483 -6.564 2.660 1.00 95.94 88 ALA A N 1
ATOM 658 C CA . ALA A 1 88 ? -2.053 -7.828 3.079 1.00 95.94 88 ALA A CA 1
ATOM 659 C C . ALA A 1 88 ? -3.578 -7.786 2.947 1.00 95.94 88 ALA A C 1
ATOM 661 O O . ALA A 1 88 ? -4.259 -7.154 3.756 1.00 95.94 88 ALA A O 1
ATOM 662 N N . GLY A 1 89 ? -4.144 -8.448 1.939 1.00 92.25 89 GLY A N 1
ATOM 663 C CA . GLY A 1 89 ? -5.576 -8.297 1.716 1.00 92.25 89 GLY A CA 1
ATOM 664 C C . GLY A 1 89 ? -6.226 -9.161 0.654 1.00 92.25 89 GLY A C 1
ATOM 665 O O . GLY A 1 89 ? -5.580 -9.922 -0.061 1.00 92.25 89 GLY A O 1
ATOM 666 N N . LEU A 1 90 ? -7.546 -9.032 0.567 1.00 93.62 90 LEU A N 1
ATOM 667 C CA . LEU A 1 90 ? -8.372 -9.693 -0.439 1.00 93.62 90 LEU A CA 1
ATOM 668 C C . LEU A 1 90 ? -9.031 -8.648 -1.330 1.00 93.62 90 LEU A C 1
ATOM 670 O O . LEU A 1 90 ? -9.535 -7.651 -0.816 1.00 93.62 90 LEU A O 1
ATOM 674 N N . ALA A 1 91 ? -9.074 -8.873 -2.642 1.00 92.81 91 ALA A N 1
ATOM 675 C CA . ALA A 1 91 ? -9.871 -8.009 -3.498 1.00 92.81 91 ALA A CA 1
ATOM 676 C C . ALA A 1 91 ? -10.509 -8.677 -4.711 1.00 92.81 91 ALA A C 1
ATOM 678 O O . ALA A 1 91 ? -10.182 -9.797 -5.075 1.00 92.81 91 ALA A O 1
ATOM 679 N N . GLY A 1 92 ? -11.446 -7.987 -5.357 1.00 92.75 92 GLY A N 1
ATOM 680 C CA . GLY A 1 92 ? -11.861 -8.349 -6.712 1.00 92.75 92 GLY A CA 1
ATOM 681 C C . GLY A 1 92 ? -10.740 -8.035 -7.702 1.00 92.75 92 GLY A C 1
ATOM 682 O O . GLY A 1 92 ? -10.284 -8.914 -8.432 1.00 92.75 92 GLY A O 1
ATOM 683 N N . ALA A 1 93 ? -10.242 -6.802 -7.659 1.00 93.19 93 ALA A N 1
ATOM 684 C CA . ALA A 1 93 ? -9.081 -6.362 -8.421 1.00 93.19 93 ALA A CA 1
ATOM 685 C C . ALA A 1 93 ? -8.131 -5.523 -7.558 1.00 93.19 93 ALA A C 1
ATOM 687 O O . ALA A 1 93 ? -8.581 -4.753 -6.706 1.00 93.19 93 ALA A O 1
ATOM 688 N N . MET A 1 94 ? -6.832 -5.666 -7.807 1.00 93.62 94 MET A N 1
ATOM 689 C CA . MET A 1 94 ? -5.775 -4.879 -7.179 1.00 93.62 94 MET A CA 1
ATOM 690 C C . MET A 1 94 ? -4.878 -4.226 -8.221 1.00 93.62 94 MET A C 1
ATOM 692 O O . MET A 1 94 ? -4.463 -4.886 -9.172 1.00 93.62 94 MET A O 1
ATOM 696 N N . ASP A 1 95 ? -4.547 -2.964 -7.980 1.00 95.12 95 ASP A N 1
ATOM 697 C CA . ASP A 1 95 ? -3.541 -2.182 -8.689 1.00 95.12 95 ASP A CA 1
ATOM 698 C C . ASP A 1 95 ? -2.597 -1.564 -7.649 1.00 95.12 95 ASP A C 1
ATOM 700 O O . ASP A 1 95 ? -2.980 -0.674 -6.889 1.00 95.12 95 ASP A O 1
ATOM 704 N N . LEU A 1 96 ? -1.386 -2.111 -7.549 1.00 95.31 96 LEU A N 1
ATOM 705 C CA . LEU A 1 96 ? -0.369 -1.689 -6.594 1.00 95.31 96 LEU A CA 1
ATOM 706 C C . LEU A 1 96 ? 0.819 -1.117 -7.355 1.00 95.31 96 LEU A C 1
ATOM 708 O O . LEU A 1 96 ? 1.576 -1.859 -7.986 1.00 95.31 96 LEU A O 1
ATOM 712 N N . GLN A 1 97 ? 1.030 0.188 -7.255 1.00 96.62 97 GLN A N 1
ATOM 713 C CA . GLN A 1 97 ? 2.135 0.864 -7.914 1.00 96.62 97 GLN A CA 1
ATOM 714 C C . GLN A 1 97 ? 3.057 1.508 -6.896 1.00 96.62 97 GLN A C 1
ATOM 716 O O . GLN A 1 97 ? 2.653 2.218 -5.979 1.00 96.62 97 GLN A O 1
ATOM 721 N N . HIS A 1 98 ? 4.349 1.298 -7.097 1.00 95.50 98 HIS A N 1
ATOM 722 C CA . HIS A 1 98 ? 5.377 2.003 -6.361 1.00 95.50 98 HIS A CA 1
ATOM 723 C C . HIS A 1 98 ? 6.380 2.568 -7.358 1.00 95.50 98 HIS A C 1
ATOM 725 O O . HIS A 1 98 ? 7.210 1.842 -7.909 1.00 95.50 98 HIS A O 1
ATOM 731 N N . THR A 1 99 ? 6.323 3.881 -7.559 1.00 95.44 99 THR A N 1
ATOM 732 C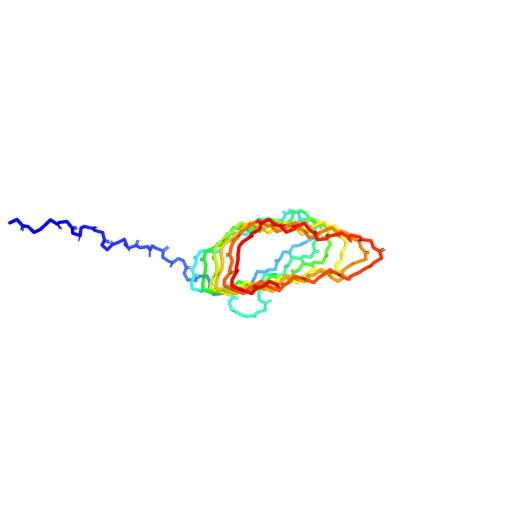 CA . THR A 1 99 ? 7.133 4.644 -8.523 1.00 95.44 99 THR A CA 1
ATOM 733 C C . THR A 1 99 ? 8.264 5.441 -7.876 1.00 95.44 99 THR A C 1
ATOM 735 O O . THR A 1 99 ? 9.087 6.042 -8.565 1.00 95.44 99 THR A O 1
ATOM 738 N N . GLY A 1 100 ? 8.337 5.427 -6.544 1.00 92.44 100 GLY A N 1
ATOM 739 C CA . GLY A 1 100 ? 9.411 6.088 -5.821 1.00 92.44 100 GLY A CA 1
ATOM 740 C C . GLY A 1 100 ? 10.801 5.487 -5.991 1.00 92.44 100 GLY A C 1
ATOM 741 O O . GLY A 1 100 ? 10.996 4.343 -6.423 1.00 92.44 100 GLY A O 1
ATOM 742 N N . ARG A 1 101 ? 11.797 6.303 -5.631 1.00 92.19 101 ARG A N 1
ATOM 743 C CA . ARG A 1 101 ? 13.209 6.050 -5.939 1.00 92.19 101 ARG A CA 1
ATOM 744 C C . ARG A 1 101 ? 13.735 4.752 -5.334 1.00 92.19 101 ARG A C 1
ATOM 746 O O . ARG A 1 101 ? 14.455 4.029 -6.016 1.00 92.19 101 ARG A O 1
ATOM 753 N N . SER A 1 102 ? 13.347 4.419 -4.103 1.00 93.31 102 SER A N 1
ATOM 754 C CA . SER A 1 102 ? 13.660 3.115 -3.514 1.00 93.31 102 SER A CA 1
ATOM 755 C C . SER A 1 102 ? 12.557 2.575 -2.605 1.00 93.31 102 SER A C 1
ATOM 757 O O . SER A 1 102 ? 11.750 3.354 -2.102 1.00 93.31 102 SER A O 1
ATOM 759 N N . GLY A 1 103 ? 12.549 1.257 -2.392 1.00 95.69 103 GLY A N 1
ATOM 760 C CA . GLY A 1 103 ? 11.554 0.559 -1.571 1.00 95.69 103 GLY A CA 1
ATOM 761 C C . GLY A 1 103 ? 11.033 -0.700 -2.255 1.00 95.69 103 GLY A C 1
ATOM 762 O O . GLY A 1 103 ? 11.102 -0.812 -3.474 1.00 95.69 103 GLY A O 1
ATOM 763 N N . ASN A 1 104 ? 10.547 -1.673 -1.495 1.00 96.69 104 ASN A N 1
ATOM 764 C CA . ASN A 1 104 ? 9.956 -2.902 -2.032 1.00 96.69 104 ASN A CA 1
ATOM 765 C C . ASN A 1 104 ? 8.426 -2.819 -2.062 1.00 96.69 104 ASN A C 1
ATOM 767 O O . ASN A 1 104 ? 7.831 -2.046 -1.311 1.00 96.69 104 ASN A O 1
ATOM 771 N N . ILE A 1 105 ? 7.802 -3.655 -2.895 1.00 96.81 105 ILE A N 1
ATOM 772 C CA . ILE A 1 105 ? 6.388 -4.016 -2.750 1.00 96.81 105 ILE A CA 1
ATOM 773 C C . ILE A 1 105 ? 6.324 -5.441 -2.197 1.00 96.81 105 ILE A C 1
ATOM 775 O O . ILE A 1 105 ? 6.786 -6.377 -2.846 1.00 96.81 105 ILE A O 1
ATOM 779 N N . ASP A 1 106 ? 5.721 -5.614 -1.027 1.00 97.31 106 ASP A N 1
ATOM 780 C CA . ASP A 1 106 ? 5.418 -6.904 -0.415 1.00 97.31 106 ASP A CA 1
ATOM 781 C C . ASP A 1 106 ? 3.903 -7.129 -0.425 1.00 97.31 106 ASP A C 1
ATOM 783 O O . ASP A 1 106 ? 3.166 -6.551 0.372 1.00 97.31 106 ASP A O 1
ATOM 787 N N . PHE A 1 107 ? 3.425 -7.990 -1.320 1.00 95.94 107 PHE A N 1
ATOM 788 C CA . PHE A 1 107 ? 2.014 -8.345 -1.419 1.00 95.94 107 PHE A CA 1
ATOM 789 C C . PHE A 1 107 ? 1.732 -9.733 -0.838 1.00 95.94 107 PHE A C 1
ATOM 791 O O . PHE A 1 107 ? 2.397 -10.714 -1.181 1.00 95.94 107 PHE A O 1
ATOM 798 N N . LYS A 1 108 ? 0.702 -9.832 0.008 1.00 96.12 108 LYS A N 1
ATOM 799 C CA . LYS A 1 108 ? 0.195 -11.084 0.583 1.00 96.12 108 LYS A CA 1
ATOM 800 C C . LYS A 1 108 ? -1.325 -11.118 0.509 1.00 96.12 108 LYS A C 1
ATOM 802 O O . LYS A 1 108 ? -1.991 -10.403 1.247 1.00 96.12 108 LYS A O 1
ATOM 807 N N . GLY A 1 109 ? -1.912 -11.959 -0.328 1.00 93.38 109 GLY A N 1
ATOM 808 C CA . GLY A 1 109 ? -3.354 -11.848 -0.504 1.00 93.38 109 GLY A CA 1
ATOM 809 C C . GLY A 1 109 ? -3.953 -12.671 -1.616 1.00 93.38 109 GLY A C 1
ATOM 810 O O . GLY A 1 109 ? -3.337 -13.596 -2.131 1.00 93.38 109 GLY A O 1
ATOM 811 N N . ALA A 1 110 ? -5.172 -12.328 -1.999 1.00 94.00 110 ALA A N 1
ATOM 812 C CA . ALA A 1 110 ? -5.769 -12.881 -3.200 1.00 94.00 110 ALA A CA 1
ATOM 813 C C . ALA A 1 110 ? -6.679 -11.859 -3.866 1.00 94.00 110 ALA A C 1
ATOM 815 O O . ALA A 1 110 ? -7.480 -11.209 -3.195 1.00 94.00 110 ALA A O 1
ATOM 816 N N . ALA A 1 111 ? -6.588 -11.767 -5.187 1.00 93.75 111 ALA A N 1
ATOM 817 C CA . ALA A 1 111 ? -7.561 -11.042 -5.979 1.00 93.75 111 ALA A CA 1
ATOM 818 C C . ALA A 1 111 ? -7.807 -11.707 -7.319 1.00 93.75 111 ALA A C 1
ATOM 820 O O . ALA A 1 111 ? -6.932 -12.398 -7.824 1.00 93.75 111 ALA A O 1
ATOM 821 N N . ALA A 1 112 ? -8.987 -11.521 -7.913 1.00 94.44 112 ALA A N 1
ATOM 822 C CA . ALA A 1 112 ? -9.254 -12.103 -9.227 1.00 94.44 112 ALA A CA 1
ATOM 823 C C . ALA A 1 112 ? -8.288 -11.539 -10.283 1.00 94.44 112 ALA A C 1
ATOM 825 O O . ALA A 1 112 ? -7.792 -12.299 -11.113 1.00 94.44 112 ALA A O 1
ATOM 826 N N . SER A 1 113 ? -7.974 -10.244 -10.195 1.00 94.00 113 SER A N 1
ATOM 827 C CA . SER A 1 113 ? -6.954 -9.577 -11.005 1.00 94.00 113 SER A CA 1
ATOM 828 C C . SER A 1 113 ? -5.952 -8.855 -10.111 1.00 94.00 113 SER A C 1
ATOM 830 O O . SER A 1 113 ? -6.344 -7.964 -9.362 1.00 94.00 113 SER A O 1
ATOM 832 N N . ASN A 1 114 ? -4.673 -9.199 -10.218 1.00 92.75 114 ASN A N 1
ATOM 833 C CA . ASN A 1 114 ? -3.579 -8.489 -9.567 1.00 92.75 114 ASN A CA 1
ATOM 834 C C . ASN A 1 114 ? -2.764 -7.756 -10.635 1.00 92.75 114 ASN A C 1
ATOM 836 O O . ASN A 1 114 ? -2.362 -8.355 -11.625 1.00 92.75 114 ASN A O 1
ATOM 840 N N . TYR A 1 115 ? -2.523 -6.467 -10.434 1.00 95.44 115 TYR A N 1
ATOM 841 C CA . TYR A 1 115 ? -1.561 -5.682 -11.192 1.00 95.44 115 TYR A CA 1
ATOM 842 C C . TYR A 1 115 ? -0.600 -5.053 -10.192 1.00 95.44 115 TYR A C 1
ATOM 844 O O . TYR A 1 115 ? -1.018 -4.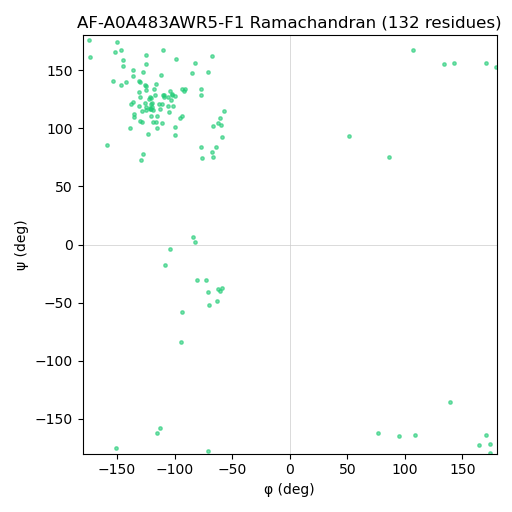321 -9.297 1.00 95.44 115 TYR A O 1
ATOM 852 N N . ILE A 1 116 ? 0.683 -5.396 -10.287 1.00 95.12 116 ILE A N 1
ATOM 853 C CA . ILE A 1 116 ? 1.696 -4.920 -9.344 1.00 95.12 116 ILE A CA 1
ATOM 854 C C . ILE A 1 116 ? 2.881 -4.383 -10.125 1.00 95.12 116 ILE A C 1
ATOM 856 O O . ILE A 1 116 ? 3.545 -5.115 -10.859 1.00 95.12 116 ILE A O 1
ATOM 860 N N . TYR A 1 117 ? 3.161 -3.100 -9.938 1.00 96.38 117 TYR A N 1
ATOM 861 C CA . TYR A 1 117 ? 4.152 -2.376 -10.709 1.00 96.38 117 TYR A CA 1
ATOM 862 C C . TYR A 1 117 ? 5.146 -1.644 -9.811 1.00 96.38 117 TYR A C 1
ATOM 864 O O . TYR A 1 117 ? 4.819 -0.690 -9.107 1.00 96.38 117 TYR A O 1
ATOM 872 N N . ARG A 1 118 ? 6.412 -2.061 -9.870 1.00 96.50 118 ARG A N 1
ATOM 873 C CA . ARG A 1 118 ? 7.518 -1.422 -9.153 1.00 96.50 118 ARG A CA 1
ATOM 874 C C . ARG A 1 118 ? 8.451 -0.738 -10.147 1.00 96.50 118 ARG A C 1
ATOM 876 O O . ARG A 1 118 ? 9.035 -1.400 -10.999 1.00 96.50 118 ARG A O 1
ATOM 883 N N . ARG A 1 119 ? 8.637 0.577 -10.001 1.00 94.50 119 ARG A N 1
ATOM 884 C CA . ARG A 1 119 ? 9.549 1.391 -10.819 1.00 94.50 119 ARG A CA 1
ATOM 885 C C . ARG A 1 119 ? 10.365 2.365 -9.975 1.00 94.50 119 ARG A C 1
ATOM 887 O O . ARG A 1 119 ? 9.801 3.218 -9.308 1.00 94.50 119 ARG A O 1
ATOM 894 N N . GLY A 1 120 ? 11.685 2.295 -10.043 1.00 92.25 120 GLY A N 1
ATOM 895 C CA . GLY A 1 120 ? 12.586 3.202 -9.334 1.00 92.25 120 GLY A CA 1
ATOM 896 C C . GLY A 1 120 ? 14.033 2.759 -9.500 1.00 92.25 120 GLY A C 1
ATOM 897 O O . GLY A 1 120 ? 14.305 1.829 -10.258 1.00 92.25 120 GLY A O 1
ATOM 898 N N . ASP A 1 121 ? 14.945 3.394 -8.772 1.00 95.00 121 ASP A N 1
ATOM 899 C CA . ASP A 1 121 ? 16.373 3.071 -8.826 1.00 95.00 121 ASP A CA 1
ATOM 900 C C . ASP A 1 121 ? 16.679 1.739 -8.120 1.00 95.00 121 ASP A C 1
ATOM 902 O O . ASP A 1 121 ? 17.627 1.047 -8.483 1.00 95.00 121 ASP A O 1
ATOM 906 N N . SER A 1 122 ? 15.899 1.376 -7.093 1.00 93.19 122 SER A N 1
ATOM 907 C CA . SER A 1 122 ? 16.113 0.150 -6.313 1.00 93.19 122 SER A CA 1
ATOM 908 C C . SER A 1 122 ? 14.835 -0.381 -5.663 1.00 93.19 122 SER A C 1
ATOM 910 O O . SER A 1 122 ? 14.027 0.383 -5.136 1.00 93.19 122 SER A O 1
ATOM 912 N N . GLY A 1 123 ? 14.651 -1.698 -5.651 1.00 94.62 123 GLY A N 1
ATOM 913 C CA . GLY A 1 123 ? 13.513 -2.344 -5.004 1.00 94.62 123 GLY A CA 1
ATOM 914 C C . GLY A 1 123 ? 12.995 -3.545 -5.774 1.00 94.62 123 GLY A C 1
ATOM 915 O O . GLY A 1 123 ? 13.171 -3.635 -6.985 1.00 94.62 123 GLY A O 1
ATOM 916 N N . ASN A 1 124 ? 12.330 -4.452 -5.069 1.00 96.25 124 ASN A N 1
ATOM 917 C CA . ASN A 1 124 ? 11.782 -5.681 -5.632 1.00 96.25 124 ASN A CA 1
ATOM 918 C C . ASN A 1 124 ? 10.283 -5.809 -5.355 1.00 96.25 124 ASN A C 1
ATOM 920 O O . ASN A 1 124 ? 9.739 -5.151 -4.466 1.00 96.25 124 ASN A O 1
ATOM 924 N N . ILE A 1 125 ? 9.636 -6.698 -6.109 1.00 96.94 125 ILE A N 1
ATOM 925 C CA . ILE A 1 125 ? 8.278 -7.170 -5.834 1.00 96.94 125 ILE A CA 1
ATOM 926 C C . ILE A 1 125 ? 8.375 -8.556 -5.194 1.00 96.94 125 ILE A C 1
ATOM 928 O O . ILE A 1 125 ? 9.016 -9.459 -5.726 1.00 96.94 125 ILE A O 1
ATOM 932 N N . SER A 1 126 ?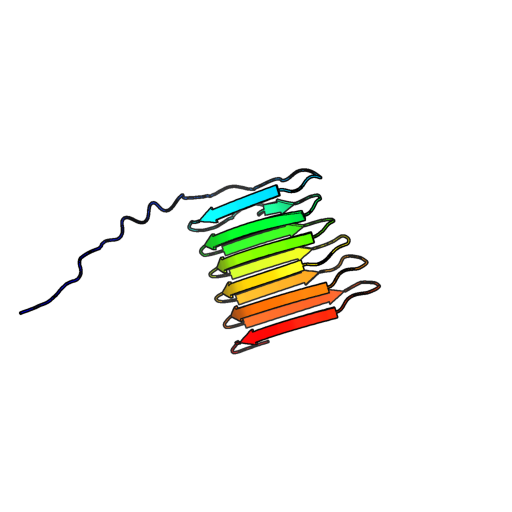 7.711 -8.722 -4.059 1.00 97.12 126 SER A N 1
ATOM 933 C CA . SER A 1 126 ? 7.529 -9.975 -3.337 1.00 97.12 126 SER A CA 1
ATOM 934 C C . SER A 1 126 ? 6.038 -10.292 -3.348 1.00 97.12 126 SER A C 1
ATOM 936 O O . SER A 1 126 ? 5.254 -9.705 -2.607 1.00 97.12 126 SER A O 1
ATOM 938 N N . PHE A 1 127 ? 5.632 -11.188 -4.248 1.00 95.06 127 PHE A N 1
ATOM 939 C CA . PHE A 1 127 ? 4.235 -11.576 -4.429 1.00 95.06 127 PHE A CA 1
ATOM 940 C C . PHE A 1 127 ? 3.960 -12.921 -3.758 1.00 95.06 127 PHE A C 1
ATOM 942 O O . PHE A 1 127 ? 4.550 -13.943 -4.113 1.00 95.06 127 PHE A O 1
ATOM 949 N N . LYS A 1 128 ? 3.044 -12.931 -2.790 1.00 95.25 128 LYS A N 1
ATOM 950 C CA . LYS A 1 128 ? 2.543 -14.137 -2.124 1.00 95.25 128 LYS A CA 1
ATOM 951 C C . LYS A 1 128 ? 1.024 -14.131 -2.149 1.00 95.25 128 LYS A C 1
ATOM 953 O O . LYS A 1 128 ? 0.377 -13.908 -1.126 1.00 95.25 128 LYS A O 1
ATOM 958 N N . GLY A 1 129 ? 0.459 -14.367 -3.326 1.00 90.19 129 GLY A N 1
ATOM 959 C CA . GLY A 1 129 ? -0.983 -14.397 -3.465 1.00 90.19 129 GLY A CA 1
ATOM 960 C C . GLY A 1 129 ? -1.525 -15.295 -4.558 1.00 90.19 129 GLY A C 1
ATOM 961 O O . GLY A 1 129 ? -0.788 -16.048 -5.193 1.00 90.19 129 GLY A O 1
ATOM 962 N N . ALA A 1 130 ? -2.841 -15.229 -4.726 1.00 91.25 130 ALA A N 1
ATOM 963 C CA . ALA A 1 130 ? -3.584 -15.984 -5.722 1.00 91.25 130 ALA A CA 1
ATOM 964 C C . ALA A 1 130 ? -4.461 -15.056 -6.568 1.00 91.25 130 ALA A C 1
ATOM 966 O O . ALA A 1 130 ? -4.974 -14.050 -6.076 1.00 91.25 130 ALA A O 1
ATOM 967 N N . GLY A 1 131 ? -4.668 -15.433 -7.826 1.00 90.69 131 GLY A N 1
ATOM 968 C CA . GLY A 1 131 ? -5.559 -14.722 -8.728 1.00 90.69 131 GLY A CA 1
ATOM 969 C C . GLY A 1 131 ? -5.745 -15.423 -10.055 1.00 90.69 131 GLY A C 1
ATOM 970 O O . GLY A 1 131 ? -4.947 -16.288 -10.415 1.00 90.69 131 GLY A O 1
ATOM 971 N N . ILE A 1 132 ? -6.813 -15.055 -10.762 1.00 90.06 132 ILE A N 1
ATOM 972 C CA . ILE A 1 132 ? -7.079 -15.539 -12.122 1.00 90.06 132 ILE A CA 1
ATOM 973 C C . ILE A 1 132 ? -6.066 -14.904 -13.081 1.00 90.06 132 ILE A C 1
ATOM 975 O O . ILE A 1 132 ? -5.528 -15.588 -13.947 1.00 90.06 132 ILE A O 1
ATOM 979 N N . SER A 1 133 ? -5.786 -13.613 -12.884 1.00 88.50 133 SER A N 1
ATOM 980 C CA . SER A 1 133 ? -4.770 -12.848 -13.604 1.00 88.50 133 SER A CA 1
ATOM 981 C C . SER A 1 133 ? -3.811 -12.199 -12.612 1.00 88.50 133 SER A C 1
ATOM 983 O O . SER A 1 133 ? -4.256 -11.658 -11.598 1.00 88.50 133 SER A O 1
ATOM 985 N N . ASN A 1 134 ? -2.513 -12.254 -12.909 1.00 85.19 134 ASN A N 1
ATOM 986 C CA . ASN A 1 134 ? -1.438 -11.617 -12.145 1.00 85.19 134 ASN A CA 1
ATOM 987 C C . ASN A 1 134 ? -0.391 -11.055 -13.104 1.00 85.19 134 ASN A C 1
ATOM 989 O O . ASN A 1 134 ? -0.216 -11.688 -14.172 1.00 85.19 134 ASN A O 1
#

pLDDT: mean 82.3, std 17.06, range [37.78, 97.31]

Nearest PDB structures (foldseek):
  3pet-assembly1_A  TM=3.838E-01  e=7.101E-01  Bacteroides fragilis NCTC 9343
  3jx8-assembly2_D  TM=3.322E-01  e=1.700E+00  Parabacteroides distasonis ATCC 8503

Foldseek 3Di:
DDDDDDDPPPPPAPQPADEAEADQEEEEEEAGHAEPPDPFYEAEHYAYEYEYEHQEHAEEYEYEEYHYAYEYQEYEYEYAAEEEYEYAYEYQEYHAEHAYAEYEYHYAYEYQYYHHYYHHVYYYYHDHYYHVYD